Protein AF-A0A2E3WXZ1-F1 (afdb_mon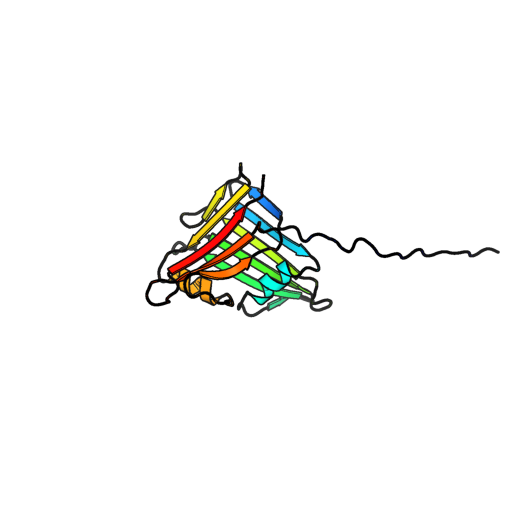omer)

Structure (mmCIF, N/CA/C/O backbone):
data_AF-A0A2E3WXZ1-F1
#
_entry.id   AF-A0A2E3WXZ1-F1
#
loop_
_atom_site.group_PDB
_atom_site.id
_atom_site.type_symbol
_atom_site.label_atom_id
_atom_site.label_alt_id
_atom_site.label_comp_id
_atom_site.label_asym_id
_atom_site.label_entity_id
_atom_site.label_seq_id
_atom_site.pdbx_PDB_ins_code
_atom_site.Cartn_x
_atom_site.Cartn_y
_atom_site.Cartn_z
_atom_site.occupancy
_atom_site.B_iso_or_equiv
_atom_site.auth_seq_id
_atom_site.auth_comp_id
_atom_site.auth_asym_id
_atom_site.auth_atom_id
_atom_site.pdbx_PDB_model_num
ATOM 1 N N . MET A 1 1 ? -37.393 28.281 40.434 1.00 36.66 1 MET A N 1
ATOM 2 C CA . MET A 1 1 ? -38.120 28.310 39.138 1.00 36.66 1 MET A CA 1
ATOM 3 C C . MET A 1 1 ? -37.252 29.084 38.154 1.00 36.66 1 MET A C 1
ATOM 5 O O . MET A 1 1 ? -36.926 30.207 38.482 1.00 36.66 1 MET A O 1
ATOM 9 N N . LYS A 1 2 ? -36.778 28.589 37.010 1.00 35.16 2 LYS A N 1
ATOM 10 C CA . LYS A 1 2 ? -37.122 27.422 36.187 1.00 35.16 2 LYS A CA 1
ATOM 11 C C . LYS A 1 2 ? -35.820 26.742 35.728 1.00 35.16 2 LYS A C 1
ATOM 13 O O . LYS A 1 2 ? -34.953 27.410 35.181 1.00 35.16 2 LYS A O 1
ATOM 18 N N . ILE A 1 3 ? -35.722 25.432 35.941 1.00 45.50 3 ILE A N 1
ATOM 19 C CA . ILE A 1 3 ? -34.879 24.533 35.145 1.00 45.50 3 ILE A CA 1
ATOM 20 C C . ILE A 1 3 ? -3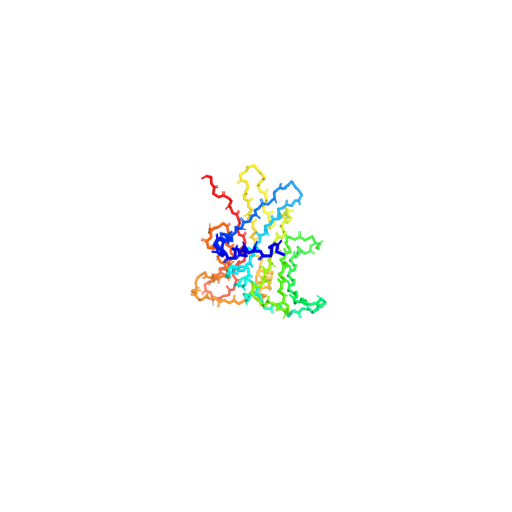5.800 24.034 34.029 1.00 45.50 3 ILE A C 1
ATOM 22 O O . ILE A 1 3 ? -36.861 23.487 34.320 1.00 45.50 3 ILE A O 1
ATOM 26 N N . LEU A 1 4 ? -35.435 24.296 32.778 1.00 41.84 4 LEU A N 1
ATOM 27 C CA . LEU A 1 4 ? -36.032 23.736 31.562 1.00 41.84 4 LEU A CA 1
ATOM 28 C C . LEU A 1 4 ? -34.919 23.877 30.509 1.00 41.84 4 LEU A C 1
ATOM 30 O O . LEU A 1 4 ? -34.498 24.994 30.237 1.00 41.84 4 LEU A O 1
ATOM 34 N N . GLY A 1 5 ? -34.229 22.808 30.106 1.00 33.41 5 GLY A N 1
ATOM 35 C CA . GLY A 1 5 ? -34.756 21.772 29.212 1.00 33.41 5 GLY A CA 1
ATOM 36 C C . GLY A 1 5 ? -34.682 22.336 27.786 1.00 33.41 5 GLY A C 1
ATOM 37 O O . GLY A 1 5 ? -35.341 23.323 27.506 1.00 33.41 5 GLY A O 1
ATOM 38 N N . ILE A 1 6 ? -33.884 21.819 26.855 1.00 40.91 6 ILE A N 1
ATOM 39 C CA . ILE A 1 6 ? -33.856 20.432 26.392 1.00 40.91 6 ILE A CA 1
ATOM 40 C C . ILE A 1 6 ? -32.499 20.157 25.728 1.00 40.91 6 ILE A C 1
ATOM 42 O O . ILE A 1 6 ? -32.010 20.936 24.912 1.00 40.91 6 ILE A O 1
ATOM 46 N N . LEU A 1 7 ? -31.933 19.007 26.085 1.00 41.69 7 LEU A N 1
ATOM 47 C CA . LEU A 1 7 ? -30.887 18.297 25.366 1.00 41.69 7 LEU A CA 1
ATOM 48 C C . LEU A 1 7 ? -31.476 17.849 24.015 1.00 41.69 7 LEU A C 1
ATOM 50 O O . LEU A 1 7 ? -32.346 16.980 23.996 1.00 41.69 7 LEU A O 1
ATOM 54 N N . VAL A 1 8 ? -31.044 18.432 22.896 1.00 41.31 8 VAL A N 1
ATOM 55 C CA . VAL A 1 8 ? -31.301 17.853 21.568 1.00 41.31 8 VAL A CA 1
ATOM 56 C C . VAL A 1 8 ? -30.035 17.126 21.145 1.00 41.31 8 VAL A C 1
ATOM 58 O O . VAL A 1 8 ? -29.146 17.688 20.515 1.00 41.31 8 VAL A O 1
ATOM 61 N N . ALA A 1 9 ? -29.948 15.864 21.553 1.00 46.09 9 ALA A N 1
ATOM 62 C CA . ALA A 1 9 ? -29.132 14.879 20.871 1.00 46.09 9 ALA A CA 1
ATOM 63 C C . ALA A 1 9 ? -29.967 14.316 19.713 1.00 46.09 9 ALA A C 1
ATOM 65 O O . ALA A 1 9 ? -30.905 13.559 19.938 1.00 46.09 9 ALA A O 1
ATOM 66 N N . VAL A 1 10 ? -29.628 14.718 18.490 1.00 38.81 10 VAL A N 1
ATOM 67 C CA . VAL A 1 10 ? -29.953 14.030 17.232 1.00 38.81 10 VAL A CA 1
ATOM 68 C C . VAL A 1 10 ? -28.696 14.234 16.370 1.00 38.81 10 VAL A C 1
ATOM 70 O O . VAL A 1 10 ? -28.478 15.329 15.869 1.00 38.81 10 VAL A O 1
ATOM 73 N N . LEU A 1 11 ? -27.663 13.385 16.484 1.00 42.94 11 LEU A N 1
ATOM 74 C CA . LEU A 1 11 ? -27.482 12.148 15.701 1.00 42.94 11 LEU A CA 1
ATOM 75 C C . LEU A 1 11 ? -27.884 12.371 14.241 1.00 42.94 11 LEU A C 1
ATOM 77 O O . LEU A 1 11 ? -29.072 12.401 13.989 1.00 42.94 11 LEU A O 1
ATOM 81 N N . PHE A 1 12 ? -26.893 12.551 13.358 1.00 35.66 12 PHE A N 1
ATOM 82 C CA . PHE A 1 12 ? -26.879 12.593 11.876 1.00 35.66 12 PHE A CA 1
ATOM 83 C C . PHE A 1 12 ? -25.955 13.756 11.464 1.00 35.66 12 PHE A C 1
ATOM 85 O O . PHE A 1 12 ? -26.385 14.891 11.323 1.00 35.66 12 PHE A O 1
ATOM 92 N N . SER A 1 13 ? -24.640 13.551 11.400 1.00 34.12 13 SER A N 1
ATOM 93 C CA . SER A 1 13 ? -24.021 12.948 10.218 1.00 34.12 13 SER A CA 1
ATOM 94 C C . SER A 1 13 ? -22.876 11.991 10.580 1.00 34.12 13 SER A C 1
ATOM 96 O O . SER A 1 13 ? -21.725 12.400 10.701 1.00 34.12 13 SER A O 1
ATOM 98 N N . LEU A 1 14 ? -23.188 10.699 10.719 1.00 38.19 14 LEU A N 1
ATOM 99 C CA . LEU A 1 14 ? -22.188 9.619 10.755 1.00 38.19 14 LEU A CA 1
ATOM 100 C C . LEU A 1 14 ? -21.708 9.202 9.354 1.00 38.19 14 LEU A C 1
ATOM 102 O O . LEU A 1 14 ? -20.927 8.270 9.236 1.00 38.19 14 LEU A O 1
ATOM 106 N N . ASN A 1 15 ? -22.087 9.927 8.299 1.00 39.75 15 ASN A N 1
ATOM 107 C CA . ASN A 1 15 ? -21.399 9.823 7.014 1.00 39.75 15 ASN A CA 1
ATOM 108 C C . ASN A 1 15 ? -20.150 10.709 7.061 1.00 39.75 15 ASN A C 1
ATOM 110 O O . ASN A 1 15 ? -20.049 11.703 6.345 1.00 39.75 15 ASN A O 1
ATOM 114 N N . SER A 1 16 ? -19.211 10.379 7.948 1.00 43.72 16 SER A N 1
ATOM 115 C CA . SER A 1 16 ? -17.818 10.693 7.655 1.00 43.72 16 SER A CA 1
ATOM 116 C C . SER A 1 16 ? -17.486 9.794 6.477 1.00 43.72 16 SER A C 1
ATOM 118 O O . SER A 1 16 ? -17.195 8.621 6.688 1.00 43.72 16 SER A O 1
ATOM 120 N N . PHE A 1 17 ? -17.651 10.293 5.249 1.00 49.06 17 PHE A N 1
ATOM 121 C CA . PHE A 1 17 ? -17.132 9.597 4.081 1.00 49.06 17 PHE A CA 1
ATOM 122 C C . PHE A 1 17 ? -15.662 9.335 4.384 1.00 49.06 17 PHE A C 1
ATOM 124 O O . PHE A 1 17 ? -14.910 10.276 4.644 1.00 49.06 17 PHE A O 1
ATOM 131 N N . ALA A 1 18 ? -15.302 8.061 4.508 1.00 54.84 18 ALA A N 1
ATOM 132 C CA . ALA A 1 18 ? -13.912 7.684 4.578 1.00 54.84 18 ALA A CA 1
ATOM 133 C C . ALA A 1 18 ? -13.279 8.200 3.303 1.00 54.84 18 ALA A C 1
ATOM 135 O O . ALA A 1 18 ? -13.695 7.844 2.203 1.00 54.84 18 ALA A O 1
ATOM 136 N N . GLU A 1 19 ? -12.364 9.137 3.467 1.00 75.06 19 GLU A N 1
ATOM 137 C CA . GLU A 1 19 ? -11.673 9.717 2.343 1.00 75.06 19 GLU A CA 1
ATOM 138 C C . GLU A 1 19 ? -10.245 9.216 2.408 1.00 75.06 19 GLU A C 1
ATOM 140 O O . GLU A 1 19 ? -9.533 9.426 3.397 1.00 75.06 19 GLU A O 1
ATOM 145 N N . THR A 1 20 ? -9.833 8.524 1.353 1.00 87.94 20 THR A N 1
ATOM 146 C CA . THR A 1 20 ? -8.426 8.265 1.123 1.00 87.94 20 THR A CA 1
ATOM 147 C C . THR A 1 20 ? -7.801 9.597 0.714 1.00 87.94 20 THR A C 1
ATOM 149 O O . THR A 1 20 ? -8.063 10.125 -0.370 1.00 87.94 20 THR A O 1
ATOM 152 N N . ILE A 1 21 ? -6.990 10.179 1.596 1.00 91.12 21 ILE A N 1
ATOM 153 C CA . ILE A 1 21 ? -6.406 11.512 1.404 1.00 91.12 21 ILE A CA 1
ATOM 154 C C . ILE A 1 21 ? -4.923 11.370 1.084 1.00 91.12 21 ILE A C 1
ATOM 156 O O . ILE A 1 21 ? -4.167 10.813 1.879 1.00 91.12 21 ILE A O 1
ATOM 160 N N . GLY A 1 22 ? -4.489 11.921 -0.050 1.00 92.12 22 GLY A N 1
ATOM 161 C CA . GLY A 1 22 ? -3.084 11.959 -0.452 1.00 92.12 22 GLY A CA 1
ATOM 162 C C . GLY A 1 22 ? -2.442 13.330 -0.221 1.00 92.12 22 GLY A C 1
ATOM 163 O O . GLY A 1 22 ? -2.948 14.351 -0.677 1.00 92.12 22 GLY A O 1
ATOM 164 N N . MET A 1 23 ? -1.291 13.366 0.445 1.00 94.69 23 MET A N 1
ATOM 165 C CA . MET A 1 23 ? -0.441 14.547 0.619 1.00 94.69 23 MET A CA 1
ATOM 166 C C . MET A 1 23 ? 0.889 14.321 -0.097 1.00 94.69 23 MET A C 1
ATOM 168 O O . MET A 1 23 ? 1.596 13.358 0.197 1.00 94.69 23 MET A O 1
ATOM 172 N N . PHE A 1 24 ? 1.248 15.215 -1.017 1.00 95.06 24 PHE A N 1
ATOM 173 C CA . PHE A 1 24 ? 2.366 15.013 -1.938 1.00 95.06 24 PHE A CA 1
ATOM 174 C C . PHE A 1 24 ? 3.457 16.062 -1.758 1.00 95.06 24 PHE A C 1
ATOM 176 O O . PHE A 1 24 ? 3.191 17.256 -1.637 1.00 95.06 24 PHE A O 1
ATOM 183 N N . SER A 1 25 ? 4.704 15.606 -1.784 1.00 93.44 25 SER A N 1
ATOM 184 C CA . SER A 1 25 ? 5.900 16.443 -1.810 1.00 93.44 25 SER A CA 1
ATOM 185 C C . SER A 1 25 ? 6.975 15.782 -2.670 1.00 93.44 25 SER A C 1
ATOM 187 O O . SER A 1 25 ? 6.881 14.598 -2.992 1.00 93.44 25 SER A O 1
ATOM 189 N N . SER A 1 26 ? 8.032 16.521 -3.004 1.00 89.06 26 SER A N 1
ATOM 190 C CA . SER A 1 26 ? 9.171 15.969 -3.748 1.00 89.06 26 SER A CA 1
ATOM 191 C C . SER A 1 26 ? 9.964 14.912 -2.971 1.00 89.06 26 SER A C 1
ATOM 193 O O . SER A 1 26 ? 10.738 14.177 -3.573 1.00 89.06 26 SER A O 1
ATOM 195 N N . GLN A 1 27 ? 9.797 14.842 -1.647 1.00 92.62 27 GLN A N 1
ATOM 196 C CA . GLN A 1 27 ? 10.519 13.905 -0.780 1.00 92.62 27 GLN A CA 1
ATOM 197 C C . GLN A 1 27 ? 9.716 12.639 -0.480 1.00 92.62 27 GLN A C 1
ATOM 199 O O . GLN A 1 27 ? 10.301 11.588 -0.246 1.00 92.62 27 GLN A O 1
ATOM 204 N N . GLN A 1 28 ? 8.388 12.742 -0.450 1.00 95.06 28 GLN A N 1
ATOM 205 C CA . GLN A 1 28 ? 7.490 11.631 -0.147 1.00 95.06 28 GLN A CA 1
ATOM 206 C C . GLN A 1 28 ? 6.043 11.956 -0.533 1.00 95.06 28 GLN A C 1
ATOM 208 O O . GLN A 1 28 ? 5.636 13.125 -0.542 1.00 95.06 28 GLN A O 1
ATOM 213 N N . ALA A 1 29 ? 5.252 10.908 -0.736 1.00 96.38 29 ALA A N 1
ATOM 214 C CA . ALA A 1 29 ? 3.798 10.953 -0.663 1.00 96.38 29 ALA A CA 1
ATOM 215 C C . ALA A 1 29 ? 3.311 10.282 0.625 1.00 96.38 29 ALA A C 1
ATOM 217 O O . ALA A 1 29 ? 3.880 9.286 1.073 1.00 96.38 29 ALA A O 1
ATOM 218 N N . VAL A 1 30 ? 2.250 10.821 1.215 1.00 97.19 30 VAL A N 1
ATOM 219 C CA . VAL A 1 30 ? 1.581 10.260 2.390 1.00 97.19 30 VAL A CA 1
ATOM 220 C C . VAL A 1 30 ? 0.110 10.081 2.060 1.00 97.19 30 VAL A C 1
ATOM 222 O O . VAL A 1 30 ? -0.578 11.059 1.793 1.00 97.19 30 VAL A O 1
ATOM 225 N N . VAL A 1 31 ? -0.369 8.845 2.100 1.00 95.94 31 VAL A N 1
ATOM 226 C CA . VAL A 1 31 ? -1.776 8.499 1.920 1.00 95.94 31 VAL A CA 1
ATOM 227 C C . VAL A 1 31 ? -2.352 8.102 3.272 1.00 95.94 31 VAL A C 1
ATOM 229 O O . VAL A 1 31 ? -1.841 7.204 3.942 1.00 95.94 31 VAL A O 1
ATOM 232 N N . ILE A 1 32 ? -3.403 8.795 3.688 1.00 93.56 32 ILE A N 1
ATOM 233 C CA . ILE A 1 32 ? -4.116 8.564 4.938 1.00 93.56 32 ILE A CA 1
ATOM 234 C C . ILE A 1 32 ? -5.456 7.911 4.619 1.00 93.56 32 ILE A C 1
ATOM 236 O O . ILE A 1 32 ? -6.209 8.411 3.791 1.00 93.56 32 ILE A O 1
ATOM 240 N N . ILE A 1 33 ? -5.754 6.823 5.326 1.00 90.75 33 ILE A N 1
ATOM 241 C CA . ILE A 1 33 ? -7.039 6.124 5.298 1.00 90.75 33 ILE A CA 1
ATOM 242 C C . ILE A 1 33 ? -7.549 6.145 6.741 1.00 90.75 33 ILE A C 1
ATOM 244 O O . ILE A 1 33 ? -6.907 5.605 7.651 1.00 90.75 33 ILE A O 1
ATOM 248 N N . GLN A 1 34 ? -8.652 6.844 6.992 1.00 81.06 34 GLN A N 1
ATOM 249 C CA . GLN A 1 34 ? -9.158 7.112 8.341 1.00 81.06 34 GLN A CA 1
ATOM 250 C C . GLN A 1 34 ? -10.666 6.907 8.424 1.00 81.06 34 GLN A C 1
ATOM 252 O O . GLN A 1 34 ? -11.392 7.256 7.499 1.00 81.06 34 GLN A O 1
ATOM 257 N N . GLY A 1 35 ? -11.138 6.439 9.582 1.00 62.94 35 GLY A N 1
ATOM 258 C CA . GLY A 1 35 ? -12.546 6.547 9.954 1.00 62.94 35 GLY A CA 1
ATOM 259 C C . GLY A 1 35 ? -13.034 5.428 10.868 1.00 62.94 35 GLY A C 1
ATOM 260 O O . GLY A 1 35 ? -12.281 4.539 11.253 1.00 62.94 35 GLY A O 1
ATOM 261 N N . GLN A 1 36 ? -14.334 5.469 11.171 1.00 58.16 36 GLN A N 1
ATOM 262 C CA . GLN A 1 36 ? -15.116 4.298 11.601 1.00 58.16 36 GLN A CA 1
ATOM 263 C C . GLN A 1 36 ? -15.471 3.405 10.401 1.00 58.16 36 GLN A C 1
ATOM 265 O O . GLN A 1 36 ? -16.573 2.866 10.320 1.00 58.16 36 GLN A O 1
ATOM 270 N N . ASP A 1 37 ? -14.588 3.345 9.410 1.00 65.88 37 ASP A N 1
ATOM 271 C CA . ASP A 1 37 ? -14.911 2.778 8.114 1.00 65.88 37 ASP A CA 1
ATOM 272 C C . ASP A 1 37 ? -14.249 1.424 7.887 1.00 65.88 37 ASP A C 1
ATOM 274 O O . ASP A 1 37 ? -13.186 1.087 8.417 1.00 65.88 37 ASP A O 1
ATOM 278 N N . THR A 1 38 ? -14.934 0.663 7.046 1.00 81.00 38 THR A N 1
ATOM 279 C CA . THR A 1 38 ? -14.498 -0.584 6.465 1.00 81.00 38 THR A CA 1
ATOM 280 C C . THR A 1 38 ? -13.159 -0.471 5.746 1.00 81.00 38 THR A C 1
ATOM 282 O O . THR A 1 38 ? -12.402 -1.416 5.882 1.00 81.00 38 THR A O 1
ATOM 285 N N . ASP A 1 39 ? -12.767 0.630 5.092 1.00 89.75 39 ASP A N 1
ATOM 286 C CA . ASP A 1 39 ? -11.498 0.666 4.341 1.00 89.75 39 ASP A CA 1
ATOM 287 C C . ASP A 1 39 ? -10.255 0.514 5.221 1.00 89.75 39 ASP A C 1
ATOM 289 O O . ASP A 1 39 ? -9.446 -0.398 5.020 1.00 89.75 39 ASP A O 1
ATOM 293 N N . ALA A 1 40 ? -10.103 1.368 6.237 1.00 91.19 40 ALA A N 1
ATOM 294 C CA . ALA A 1 40 ? -8.956 1.292 7.142 1.00 91.19 40 ALA A CA 1
ATOM 295 C C . ALA A 1 40 ? -8.921 -0.063 7.865 1.00 91.19 40 ALA A C 1
ATOM 297 O O . ALA A 1 40 ? -7.855 -0.664 8.024 1.00 91.19 40 ALA A O 1
ATOM 298 N N . LYS A 1 41 ? -10.095 -0.571 8.258 1.00 91.00 41 LYS A N 1
ATOM 299 C CA . LYS A 1 41 ? -10.234 -1.889 8.875 1.00 91.00 41 LYS A CA 1
ATOM 300 C C . LYS A 1 41 ? -9.881 -3.027 7.912 1.00 91.00 41 LYS A C 1
ATOM 302 O O . LYS A 1 41 ? -9.137 -3.922 8.296 1.00 91.00 41 LYS A O 1
ATOM 307 N N . ASN A 1 42 ? -10.350 -2.976 6.671 1.00 90.69 42 ASN A N 1
ATOM 308 C CA . ASN A 1 42 ? -10.078 -3.965 5.633 1.00 90.69 42 ASN A CA 1
ATOM 309 C C . ASN A 1 42 ? -8.586 -4.010 5.318 1.00 90.69 42 ASN A C 1
ATOM 311 O O . ASN A 1 42 ? -8.025 -5.097 5.223 1.00 90.69 42 ASN A O 1
ATOM 315 N N . LEU A 1 43 ? -7.920 -2.855 5.221 1.00 93.19 43 LEU A N 1
ATOM 316 C CA . LEU A 1 43 ? -6.473 -2.815 5.033 1.00 93.19 43 LEU A CA 1
ATOM 317 C C . LEU A 1 43 ? -5.726 -3.362 6.259 1.00 93.19 43 LEU A C 1
ATOM 319 O O . LEU A 1 43 ? -4.817 -4.178 6.105 1.00 93.19 43 LEU A O 1
ATOM 323 N N . TYR A 1 44 ? -6.135 -2.988 7.476 1.00 93.75 44 TYR A N 1
ATOM 324 C CA . TYR A 1 44 ? -5.562 -3.540 8.709 1.00 93.75 44 TYR A CA 1
ATOM 325 C C . TYR A 1 44 ? -5.713 -5.068 8.783 1.00 93.75 44 TYR A C 1
ATOM 327 O O . TYR A 1 44 ? -4.768 -5.771 9.149 1.00 93.75 44 TYR A O 1
ATOM 335 N N . ASP A 1 45 ? -6.884 -5.598 8.431 1.00 91.62 45 ASP A N 1
ATOM 336 C CA . ASP A 1 45 ? -7.182 -7.032 8.434 1.00 91.62 45 ASP A CA 1
ATOM 337 C C . ASP A 1 45 ? -6.498 -7.759 7.261 1.00 91.62 45 ASP A C 1
ATOM 339 O O . ASP A 1 45 ? -6.119 -8.928 7.384 1.00 91.62 45 ASP A O 1
ATOM 343 N N . ALA A 1 46 ? -6.257 -7.067 6.143 1.00 92.50 46 ALA A N 1
ATOM 344 C CA . ALA A 1 46 ? -5.470 -7.582 5.029 1.00 92.50 46 ALA A CA 1
ATOM 345 C C . ALA A 1 46 ? -3.992 -7.752 5.403 1.00 92.50 46 ALA A C 1
ATOM 347 O O . ALA A 1 46 ? -3.350 -8.663 4.889 1.00 92.50 46 ALA A O 1
ATOM 348 N N . MET A 1 47 ? -3.442 -6.949 6.316 1.00 94.69 47 MET A N 1
ATOM 349 C CA . MET A 1 47 ? -2.059 -7.108 6.780 1.00 94.69 47 MET A CA 1
ATOM 350 C C . MET A 1 47 ? -1.899 -8.349 7.676 1.00 94.69 47 MET A C 1
ATOM 352 O O . MET A 1 47 ? -2.516 -8.461 8.738 1.00 94.69 47 MET A O 1
ATOM 356 N N . LYS A 1 48 ? -0.993 -9.257 7.300 1.00 93.19 48 LYS A N 1
ATOM 357 C CA . LYS A 1 48 ? -0.577 -10.440 8.082 1.00 93.19 48 LYS A CA 1
ATOM 358 C C . LYS A 1 48 ? 0.516 -10.155 9.111 1.00 93.19 48 LYS A C 1
ATOM 360 O O . LYS A 1 48 ? 0.974 -11.072 9.789 1.00 93.19 48 LYS A O 1
ATOM 365 N N . VAL A 1 49 ? 0.929 -8.899 9.235 1.00 93.12 49 VAL A N 1
ATOM 366 C CA . VAL A 1 49 ? 1.895 -8.465 10.242 1.00 93.12 49 VAL A CA 1
ATOM 367 C C . VAL A 1 49 ? 1.319 -8.702 11.641 1.00 93.12 49 VAL A C 1
ATOM 369 O O . VAL A 1 49 ? 0.183 -8.310 11.927 1.00 93.12 49 VAL A O 1
ATOM 372 N N . THR A 1 50 ? 2.100 -9.342 12.515 1.00 94.31 50 THR A N 1
ATOM 37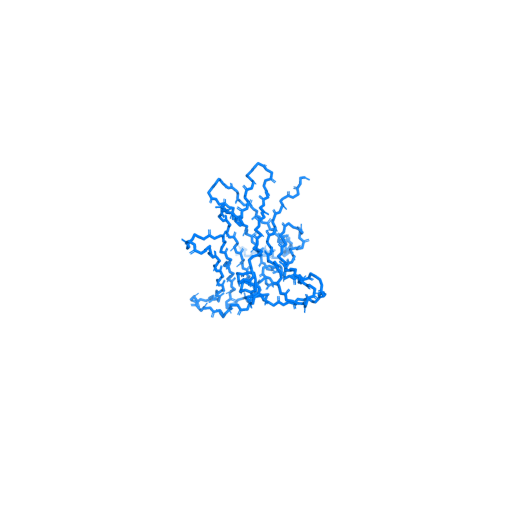3 C CA . THR A 1 50 ? 1.738 -9.522 13.926 1.00 94.31 50 THR A CA 1
ATOM 374 C C . THR A 1 50 ? 1.588 -8.151 14.588 1.00 94.31 50 THR A C 1
ATOM 376 O O . THR A 1 50 ? 2.540 -7.370 14.552 1.00 94.31 50 THR A O 1
ATOM 379 N N . PRO A 1 51 ? 0.428 -7.835 15.187 1.00 96.00 51 PRO A N 1
ATOM 380 C CA . PRO A 1 51 ? 0.235 -6.543 15.819 1.00 96.00 51 PRO A CA 1
ATOM 381 C C . PRO A 1 51 ? 1.073 -6.408 17.095 1.00 96.00 51 PRO A C 1
ATOM 383 O O . PRO A 1 51 ? 1.259 -7.374 17.835 1.00 96.00 51 PRO A O 1
ATOM 386 N N . VAL A 1 52 ? 1.527 -5.188 17.368 1.00 97.06 52 VAL A N 1
ATOM 387 C CA . VAL A 1 52 ? 2.237 -4.792 18.589 1.00 97.06 52 VAL A CA 1
ATOM 388 C C . VAL A 1 52 ? 1.320 -3.898 19.425 1.00 97.06 52 VAL A C 1
ATOM 390 O O . VAL A 1 52 ? 0.624 -3.034 18.886 1.00 97.06 52 VAL A O 1
ATOM 393 N N . GLU A 1 53 ? 1.290 -4.112 20.738 1.00 96.25 53 GLU A N 1
ATOM 394 C CA . GLU A 1 53 ? 0.540 -3.264 21.667 1.00 96.25 53 GLU A CA 1
ATOM 395 C C . GLU A 1 53 ? 1.257 -1.929 21.913 1.00 96.25 53 GLU A C 1
ATOM 397 O O . GLU A 1 53 ? 2.448 -1.897 22.219 1.00 96.25 53 GLU A O 1
ATOM 402 N N . ASP A 1 54 ? 0.506 -0.829 21.829 1.00 91.75 54 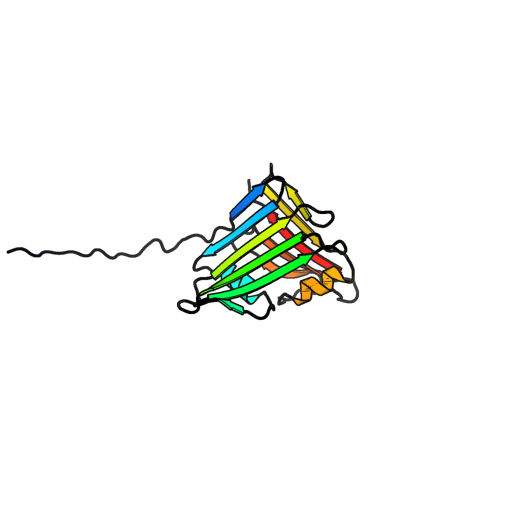ASP A N 1
ATOM 403 C CA . ASP A 1 54 ? 0.956 0.524 22.178 1.00 91.75 54 ASP A CA 1
ATOM 404 C C . ASP A 1 54 ? -0.131 1.224 23.008 1.00 91.75 54 ASP A C 1
ATOM 406 O O . ASP A 1 54 ? -1.082 1.821 22.488 1.00 91.75 54 ASP A O 1
ATOM 410 N N . GLY A 1 55 ? -0.049 1.070 24.332 1.00 92.62 55 GLY A N 1
ATOM 411 C CA . GLY A 1 55 ? -1.089 1.525 25.254 1.00 92.62 55 GLY A CA 1
ATOM 412 C C . GLY A 1 55 ? -2.444 0.878 24.940 1.00 92.62 55 GLY A C 1
ATOM 413 O O . GLY A 1 55 ? -2.568 -0.339 24.934 1.00 92.62 55 GLY A O 1
ATOM 414 N N . ASN A 1 56 ? -3.463 1.692 24.645 1.00 91.88 56 ASN A N 1
ATOM 415 C CA . ASN A 1 56 ? -4.812 1.222 24.287 1.00 91.88 56 ASN A CA 1
ATOM 416 C C . ASN A 1 56 ? -4.982 0.956 22.779 1.00 91.88 56 ASN A C 1
ATOM 418 O O . ASN A 1 56 ? -6.086 1.097 22.244 1.00 91.88 56 ASN A O 1
ATOM 422 N N . ARG A 1 57 ? -3.898 0.652 22.059 1.00 94.31 57 ARG A N 1
ATOM 423 C CA . ARG A 1 57 ? -3.898 0.456 20.603 1.00 94.31 57 ARG A CA 1
ATOM 424 C C . ARG A 1 57 ? -3.160 -0.818 20.212 1.00 94.31 57 ARG A C 1
ATOM 426 O O . ARG A 1 57 ? -2.311 -1.302 20.956 1.00 94.31 57 ARG A O 1
ATOM 433 N N . LEU A 1 58 ? -3.499 -1.339 19.039 1.00 96.31 58 LEU A N 1
ATOM 434 C CA . LEU A 1 58 ? -2.781 -2.402 18.341 1.00 96.31 58 LEU A CA 1
ATOM 435 C C . LEU A 1 58 ? -2.255 -1.847 17.020 1.00 96.31 58 LEU A C 1
ATOM 437 O O . LEU A 1 58 ? -3.037 -1.340 16.213 1.00 96.31 58 LEU A O 1
ATOM 441 N N . GLN A 1 59 ? -0.952 -1.954 16.790 1.00 96.88 59 GLN A N 1
ATOM 442 C CA . GLN A 1 59 ? -0.279 -1.415 15.611 1.00 96.88 59 GLN A CA 1
ATOM 443 C C . GLN A 1 59 ? 0.266 -2.535 14.732 1.00 96.88 59 GLN A C 1
ATOM 445 O O . GLN A 1 59 ? 0.898 -3.462 15.226 1.00 96.88 59 GLN A O 1
ATOM 450 N N . LYS A 1 60 ? 0.041 -2.437 13.423 1.00 97.00 60 LYS A N 1
ATOM 451 C CA . LYS A 1 60 ? 0.712 -3.244 12.403 1.00 97.00 60 LYS A CA 1
ATOM 452 C C . LYS A 1 60 ? 1.548 -2.311 11.546 1.00 97.00 60 LYS A C 1
ATOM 454 O O . LYS A 1 60 ? 1.010 -1.354 10.994 1.00 97.00 60 LYS A O 1
ATOM 459 N N . GLU A 1 61 ? 2.835 -2.600 11.425 1.00 96.88 61 GLU A N 1
ATOM 460 C CA . GLU A 1 61 ? 3.755 -1.824 10.600 1.00 96.88 61 GLU A CA 1
ATOM 461 C C . GLU A 1 61 ? 4.447 -2.733 9.588 1.00 96.88 61 GLU A C 1
ATOM 463 O O . GLU A 1 61 ? 5.033 -3.753 9.944 1.00 96.88 61 GLU A O 1
ATOM 468 N N . LEU A 1 62 ? 4.382 -2.345 8.320 1.00 95.56 62 LEU A N 1
ATOM 469 C CA . LEU A 1 62 ? 5.145 -2.943 7.238 1.00 95.56 62 LEU A CA 1
ATOM 470 C C . LEU A 1 62 ? 6.077 -1.881 6.667 1.00 95.56 62 LEU A C 1
ATOM 472 O O . LEU A 1 62 ? 5.619 -0.801 6.302 1.00 95.56 62 LEU A O 1
ATOM 476 N N . VAL A 1 63 ? 7.363 -2.195 6.544 1.00 95.75 63 VAL A N 1
ATOM 477 C CA . VAL A 1 63 ? 8.339 -1.326 5.881 1.00 95.75 63 VAL A CA 1
ATOM 478 C C . VAL A 1 63 ? 9.051 -2.130 4.811 1.00 95.75 63 VAL A C 1
ATOM 480 O O . VAL A 1 63 ? 9.655 -3.159 5.115 1.00 95.75 63 VAL A O 1
ATOM 483 N N . HIS A 1 64 ? 9.003 -1.646 3.572 1.00 95.62 64 HIS A N 1
ATOM 484 C CA . HIS A 1 64 ? 9.782 -2.205 2.474 1.00 95.62 64 HIS A CA 1
ATOM 485 C C . HIS A 1 64 ? 10.969 -1.304 2.155 1.00 95.62 64 HIS A C 1
ATOM 487 O O . HIS A 1 64 ? 10.831 -0.079 2.082 1.00 95.62 64 HIS A O 1
ATOM 493 N N . ARG A 1 65 ? 12.128 -1.927 1.944 1.00 93.69 65 ARG A N 1
ATOM 494 C CA . ARG A 1 65 ? 13.392 -1.257 1.638 1.00 93.69 65 ARG A CA 1
ATOM 495 C C . ARG A 1 65 ? 14.023 -1.857 0.396 1.00 93.69 65 ARG A C 1
ATOM 497 O O . ARG A 1 65 ? 13.885 -3.051 0.147 1.00 93.69 65 ARG A O 1
ATOM 504 N N . THR A 1 66 ? 14.769 -1.046 -0.339 1.00 85.62 66 THR A N 1
ATOM 505 C CA . THR A 1 66 ? 15.642 -1.534 -1.407 1.00 85.62 66 THR A CA 1
ATOM 506 C C . THR A 1 66 ? 16.789 -2.372 -0.832 1.00 85.62 66 THR A C 1
ATOM 508 O O . THR A 1 66 ? 17.083 -2.339 0.367 1.00 85.62 66 THR A O 1
ATOM 511 N N . MET A 1 67 ? 17.521 -3.071 -1.704 1.00 81.38 67 MET A N 1
ATOM 512 C CA . MET A 1 67 ? 18.757 -3.769 -1.323 1.00 81.38 67 MET A CA 1
ATOM 513 C C . MET A 1 67 ? 19.824 -2.830 -0.733 1.00 81.38 67 MET A C 1
ATOM 515 O O . MET A 1 67 ? 20.694 -3.277 0.011 1.00 81.38 67 MET A O 1
ATOM 519 N N . GLN A 1 68 ? 19.766 -1.534 -1.055 1.00 85.06 68 GLN A N 1
ATOM 520 C CA . GLN A 1 68 ? 20.642 -0.491 -0.519 1.00 85.06 68 GLN A CA 1
ATOM 521 C C . GLN A 1 68 ? 20.145 0.080 0.822 1.00 85.06 68 GLN A C 1
ATOM 523 O O . GLN A 1 68 ? 20.721 1.043 1.320 1.00 85.06 68 GLN A O 1
ATOM 528 N N . ALA A 1 69 ? 19.113 -0.528 1.421 1.00 85.25 69 ALA A N 1
ATOM 529 C CA . ALA A 1 69 ? 18.471 -0.102 2.664 1.00 85.25 69 ALA A CA 1
ATOM 530 C C . ALA A 1 69 ? 17.789 1.278 2.594 1.00 85.25 69 ALA A C 1
ATOM 532 O O . ALA A 1 69 ? 17.593 1.924 3.622 1.00 85.25 69 ALA A O 1
ATOM 533 N N . GLU A 1 70 ? 17.392 1.712 1.398 1.00 88.62 70 GLU A N 1
ATOM 534 C CA . GLU A 1 70 ? 16.563 2.905 1.216 1.00 88.62 70 GLU A CA 1
ATOM 535 C C . GLU A 1 70 ? 15.091 2.518 1.390 1.00 88.62 70 GLU A C 1
ATOM 537 O O . GLU A 1 70 ? 14.631 1.553 0.777 1.00 88.62 70 GLU A O 1
ATOM 542 N N . ASP A 1 71 ? 14.348 3.245 2.224 1.00 93.19 71 ASP A N 1
ATOM 543 C CA . ASP A 1 71 ? 12.911 3.015 2.395 1.00 93.19 71 ASP A CA 1
ATOM 544 C C . ASP A 1 71 ? 12.183 3.288 1.069 1.00 93.19 71 ASP A C 1
ATOM 546 O O . ASP A 1 71 ? 12.356 4.341 0.463 1.00 93.19 71 ASP A O 1
ATOM 550 N N . VAL A 1 72 ? 11.356 2.341 0.620 1.00 96.00 72 VAL A N 1
ATOM 551 C CA . VAL A 1 72 ? 10.492 2.498 -0.564 1.00 96.00 72 VAL A CA 1
ATOM 552 C C . VAL A 1 72 ? 9.102 2.923 -0.116 1.00 96.00 72 VAL A C 1
ATOM 554 O O . VAL A 1 72 ? 8.548 3.907 -0.604 1.00 96.00 72 VAL A O 1
ATOM 557 N N . PHE A 1 73 ? 8.541 2.195 0.849 1.00 97.75 73 PHE A N 1
ATOM 558 C CA . PHE A 1 73 ? 7.303 2.582 1.504 1.00 97.75 73 PHE A CA 1
ATOM 559 C C . PHE A 1 73 ? 7.237 2.057 2.939 1.00 97.75 73 PHE A C 1
ATOM 561 O O . PHE A 1 73 ? 7.863 1.051 3.283 1.00 97.75 73 PHE A O 1
ATOM 568 N N . SER A 1 74 ? 6.417 2.710 3.757 1.00 97.56 74 SER A N 1
ATOM 569 C CA . SER A 1 74 ? 5.944 2.170 5.028 1.00 97.56 74 SER A CA 1
ATOM 570 C C . SER A 1 74 ? 4.428 2.262 5.126 1.00 97.56 74 SER A C 1
ATOM 572 O O . SER A 1 74 ? 3.826 3.255 4.728 1.00 97.56 74 SER A O 1
ATOM 574 N N . LEU A 1 75 ? 3.802 1.211 5.641 1.00 97.81 75 LEU A N 1
ATOM 575 C CA . LEU A 1 75 ? 2.376 1.146 5.919 1.00 97.81 75 LEU A CA 1
ATOM 576 C C . LEU A 1 75 ? 2.189 0.879 7.409 1.00 97.81 75 LEU A C 1
ATOM 578 O O . LEU A 1 75 ? 2.516 -0.202 7.895 1.00 97.81 75 LEU A O 1
ATOM 582 N N . LEU A 1 76 ? 1.649 1.866 8.116 1.00 97.31 76 LEU A N 1
ATOM 583 C CA . LEU A 1 76 ? 1.320 1.775 9.532 1.00 97.31 76 LEU A CA 1
ATOM 584 C C . LEU A 1 76 ? -0.193 1.809 9.695 1.00 97.31 76 LEU A C 1
ATOM 586 O O . LEU A 1 76 ? -0.822 2.810 9.356 1.00 97.31 76 LEU A O 1
ATOM 590 N N . CYS A 1 77 ? -0.765 0.759 10.271 1.00 95.44 77 CYS A N 1
ATOM 591 C CA . CYS A 1 77 ? -2.170 0.722 10.642 1.00 95.44 77 CYS A CA 1
ATOM 592 C C . CYS A 1 77 ? -2.333 0.562 12.155 1.00 95.44 77 CYS A C 1
ATOM 594 O O . CYS A 1 77 ? -1.702 -0.286 12.781 1.00 95.44 77 CYS A O 1
ATOM 596 N N . THR A 1 78 ? -3.209 1.371 12.742 1.00 94.75 78 THR A N 1
ATOM 597 C CA . THR A 1 78 ? -3.486 1.421 14.179 1.00 94.75 78 THR A CA 1
ATOM 598 C C . THR A 1 78 ? -4.964 1.152 14.428 1.00 94.75 78 THR A C 1
ATOM 600 O O . THR A 1 78 ? -5.806 1.855 13.876 1.00 94.75 78 THR A O 1
ATOM 603 N N . SER A 1 79 ? -5.271 0.194 15.302 1.00 93.69 79 SER A N 1
ATOM 604 C CA . SER A 1 79 ? -6.624 -0.095 15.795 1.00 93.69 79 SER A CA 1
ATOM 605 C C . SER A 1 79 ? -6.738 0.256 17.276 1.00 93.69 79 SER A C 1
ATOM 607 O O . SER A 1 79 ? -5.835 -0.045 18.058 1.00 93.69 79 SER A O 1
ATOM 609 N N . SER A 1 80 ? -7.848 0.859 17.696 1.00 91.00 80 SER A N 1
ATOM 610 C CA . SER A 1 80 ? -8.144 1.071 19.120 1.00 91.00 80 SER A CA 1
ATOM 611 C C . SER A 1 80 ? -8.591 -0.231 19.793 1.00 91.00 80 SER A C 1
ATOM 613 O O . SER A 1 80 ? -9.415 -0.964 19.255 1.00 91.00 80 SER A O 1
ATOM 615 N N . GLN A 1 81 ? -8.084 -0.506 20.997 1.00 91.25 81 GLN A N 1
ATOM 616 C CA . GLN A 1 81 ? -8.548 -1.627 21.826 1.00 91.25 81 GLN A CA 1
ATOM 617 C C . GLN A 1 81 ? -9.865 -1.307 22.555 1.00 91.25 81 GLN A C 1
ATOM 619 O O . GLN A 1 81 ? -10.616 -2.210 22.907 1.00 91.25 81 GLN A O 1
ATOM 624 N N . LEU A 1 82 ? -10.163 -0.019 22.771 1.00 89.62 82 LEU A N 1
ATOM 625 C CA . LEU A 1 82 ? -11.404 0.432 23.417 1.00 89.62 82 LEU A CA 1
ATOM 626 C C . LEU A 1 82 ? -12.591 0.466 22.447 1.00 89.62 82 LEU A C 1
ATOM 628 O O . LEU A 1 82 ? -13.738 0.358 22.869 1.00 89.62 82 LEU A O 1
ATOM 632 N N . ASN A 1 83 ? -12.311 0.664 21.159 1.00 87.31 83 ASN A N 1
ATOM 633 C CA . ASN A 1 83 ? -13.302 0.647 20.091 1.00 87.31 83 ASN A CA 1
ATOM 634 C C . ASN A 1 83 ? -12.644 0.100 18.809 1.00 87.31 83 ASN A C 1
ATOM 636 O O . ASN A 1 83 ? -12.016 0.881 18.093 1.00 87.31 83 ASN A O 1
ATOM 640 N N . PRO A 1 84 ? -12.771 -1.209 18.528 1.00 83.44 84 PRO A N 1
ATOM 641 C CA . PRO A 1 84 ? -12.136 -1.863 17.379 1.00 83.44 84 PRO A CA 1
ATOM 642 C C . PRO A 1 84 ? -12.548 -1.324 16.004 1.00 83.44 84 PRO A C 1
ATOM 644 O O . PRO A 1 84 ? -11.858 -1.596 15.025 1.00 83.44 84 PRO A O 1
ATOM 647 N N . ASP A 1 85 ? -13.636 -0.555 15.922 1.00 82.00 85 ASP A N 1
ATOM 648 C CA . ASP A 1 85 ? -14.072 0.078 14.674 1.00 82.00 85 ASP A CA 1
ATOM 649 C C . ASP A 1 85 ? -13.279 1.360 14.371 1.00 82.00 85 ASP A C 1
ATOM 651 O O . ASP A 1 85 ? -13.334 1.883 13.264 1.00 82.00 85 ASP A O 1
ATOM 655 N N . LEU A 1 86 ? -12.516 1.882 15.340 1.00 86.56 86 LEU A N 1
ATOM 656 C CA . LEU A 1 86 ? -11.619 3.017 15.131 1.00 86.56 86 LEU A CA 1
ATOM 657 C C . LEU A 1 86 ? -10.260 2.526 14.639 1.00 86.56 86 LEU A C 1
ATOM 659 O O . LEU A 1 86 ? -9.367 2.217 15.440 1.00 86.56 86 LEU A O 1
ATOM 663 N N . VAL A 1 87 ? -10.112 2.513 13.314 1.00 90.50 87 VAL A N 1
ATOM 664 C CA . VAL A 1 87 ? -8.879 2.139 12.621 1.00 90.50 87 VAL A CA 1
ATOM 665 C C . VAL A 1 87 ? -8.369 3.310 11.780 1.00 90.50 87 VAL A C 1
ATOM 667 O O . VAL A 1 87 ? -9.131 4.060 11.172 1.00 90.50 87 VAL A O 1
ATOM 670 N N . SER A 1 88 ? -7.051 3.482 11.740 1.00 92.38 88 SER A N 1
ATOM 671 C CA . SER A 1 88 ? -6.394 4.396 10.807 1.00 92.38 88 SER A CA 1
ATOM 672 C C . SER A 1 88 ? -5.173 3.729 10.203 1.00 92.38 88 SER A C 1
ATOM 674 O O . SER A 1 88 ? -4.370 3.147 10.929 1.00 92.38 88 SER A O 1
ATOM 676 N N . CYS A 1 89 ? -5.025 3.851 8.890 1.00 94.94 89 CYS A N 1
ATOM 677 C CA . CYS A 1 89 ? -3.851 3.429 8.148 1.00 94.94 89 CYS A CA 1
ATOM 678 C C . CYS A 1 89 ? -3.170 4.643 7.518 1.00 94.94 89 CYS A C 1
ATOM 680 O O . CYS A 1 89 ? -3.818 5.570 7.037 1.00 94.94 89 CYS A O 1
ATOM 682 N N . THR A 1 90 ? -1.844 4.651 7.530 1.00 96.88 90 THR A N 1
ATOM 683 C CA . THR A 1 90 ? -1.017 5.651 6.857 1.00 96.88 90 THR A CA 1
ATOM 684 C C . THR A 1 90 ? 0.020 4.933 6.014 1.00 96.88 90 THR A C 1
ATOM 686 O O . THR A 1 90 ? 0.855 4.203 6.546 1.00 96.88 90 THR A O 1
ATOM 689 N N . LEU A 1 91 ? -0.027 5.169 4.709 1.00 97.94 91 LEU A N 1
ATOM 690 C CA . LEU A 1 91 ? 0.981 4.746 3.751 1.00 97.94 91 LEU A CA 1
ATOM 691 C C . LEU A 1 91 ? 1.909 5.930 3.469 1.00 97.94 91 LEU A C 1
ATOM 693 O O . LEU A 1 91 ? 1.455 6.994 3.059 1.00 97.94 91 LEU A O 1
ATOM 697 N N . LYS A 1 92 ? 3.210 5.749 3.655 1.00 98.25 92 LYS A N 1
ATOM 698 C CA . LYS A 1 92 ? 4.244 6.685 3.210 1.00 98.25 92 LYS A CA 1
ATOM 699 C C . LYS A 1 92 ? 5.010 6.045 2.070 1.00 98.25 92 LYS A C 1
ATOM 701 O O . LYS A 1 92 ? 5.412 4.895 2.195 1.00 98.25 92 LYS A O 1
ATOM 706 N N . VAL A 1 93 ? 5.222 6.780 0.988 1.00 98.06 93 VAL A N 1
ATOM 707 C CA . VAL A 1 93 ? 5.969 6.324 -0.187 1.00 98.06 93 VAL A CA 1
ATOM 708 C C . VAL A 1 93 ? 7.086 7.311 -0.470 1.00 98.06 93 VAL A C 1
ATOM 710 O O . VAL A 1 93 ? 6.842 8.515 -0.570 1.00 98.06 93 VAL A O 1
ATOM 713 N N . PHE A 1 94 ? 8.298 6.792 -0.620 1.00 96.81 94 PHE A N 1
ATOM 714 C CA . PHE A 1 94 ? 9.498 7.568 -0.894 1.00 96.81 94 PHE A CA 1
ATOM 715 C C . PHE A 1 94 ? 9.922 7.346 -2.351 1.00 96.81 94 PHE A C 1
ATOM 717 O O . PHE A 1 94 ? 9.981 6.194 -2.792 1.00 96.81 94 PHE A O 1
ATOM 724 N N . PRO A 1 95 ? 10.207 8.412 -3.121 1.00 95.25 95 PRO A N 1
ATOM 725 C CA . PRO A 1 95 ? 10.675 8.276 -4.494 1.00 95.25 95 PRO A CA 1
ATOM 726 C C . PRO A 1 95 ? 11.932 7.403 -4.579 1.00 95.25 95 PRO A C 1
ATOM 728 O O . PRO A 1 95 ? 12.906 7.633 -3.867 1.00 95.25 95 PRO A O 1
ATOM 731 N N . SER A 1 96 ? 11.917 6.411 -5.466 1.00 94.44 96 SER A N 1
ATOM 732 C CA . SER A 1 96 ? 13.030 5.481 -5.687 1.00 94.44 96 SER A CA 1
ATOM 733 C C . SER A 1 96 ? 12.931 4.838 -7.074 1.00 94.44 96 SER A C 1
ATOM 735 O O . SER A 1 96 ? 12.020 5.127 -7.850 1.00 94.44 96 SER A O 1
ATOM 737 N N . SER A 1 97 ? 13.837 3.914 -7.400 1.00 92.62 97 SER A N 1
ATOM 738 C CA . SER A 1 97 ? 13.725 3.104 -8.624 1.00 92.62 97 SER A CA 1
ATOM 739 C C . SER A 1 97 ? 12.480 2.205 -8.655 1.00 92.62 97 SER A C 1
ATOM 741 O O . SER A 1 97 ? 12.075 1.775 -9.733 1.00 92.62 97 SER A O 1
ATOM 743 N N . GLN A 1 98 ? 11.872 1.933 -7.496 1.00 94.81 98 GLN A N 1
ATOM 744 C CA . GLN A 1 98 ? 10.667 1.111 -7.346 1.00 94.81 98 GLN A CA 1
ATOM 745 C C . GLN A 1 98 ? 9.409 1.944 -7.057 1.00 94.81 98 GLN A C 1
ATOM 747 O O . GLN A 1 98 ? 8.317 1.385 -7.021 1.00 94.81 98 GLN A O 1
ATOM 752 N N . ALA A 1 99 ? 9.530 3.257 -6.836 1.00 96.44 99 ALA A N 1
ATOM 753 C CA . ALA A 1 99 ? 8.411 4.109 -6.450 1.00 96.44 99 ALA A CA 1
ATOM 754 C C . ALA A 1 99 ? 8.467 5.481 -7.125 1.00 96.44 99 ALA A C 1
ATOM 756 O O . ALA A 1 99 ? 9.425 6.237 -6.979 1.00 96.44 99 ALA A O 1
ATOM 757 N N . ILE A 1 100 ? 7.392 5.819 -7.828 1.00 96.44 100 ILE A N 1
ATOM 758 C CA . ILE A 1 100 ? 7.197 7.097 -8.501 1.00 96.44 100 ILE A CA 1
ATOM 759 C C . ILE A 1 100 ? 6.170 7.893 -7.703 1.00 96.44 100 ILE A C 1
ATOM 761 O O . ILE A 1 100 ? 5.085 7.395 -7.406 1.00 96.44 100 ILE A O 1
ATOM 765 N N . VAL A 1 101 ? 6.505 9.142 -7.390 1.00 96.06 101 VAL A N 1
ATOM 766 C CA . VAL A 1 101 ? 5.601 10.110 -6.766 1.00 96.06 101 VAL A CA 1
ATOM 767 C C . VAL A 1 101 ? 5.481 11.308 -7.698 1.00 96.06 101 VAL A C 1
ATOM 769 O O . VAL A 1 101 ? 6.475 11.974 -7.981 1.00 96.06 101 VAL A O 1
ATOM 772 N N . ASN A 1 102 ? 4.271 11.590 -8.173 1.00 94.88 102 ASN A N 1
ATOM 773 C CA . ASN A 1 102 ? 3.977 12.757 -8.990 1.00 94.88 102 ASN A CA 1
ATOM 774 C C . ASN A 1 102 ? 3.198 13.781 -8.160 1.00 94.88 102 ASN A C 1
ATOM 776 O O . ASN A 1 102 ? 2.050 13.560 -7.779 1.00 94.88 102 ASN A O 1
ATOM 780 N N . THR A 1 103 ? 3.841 14.913 -7.883 1.00 92.88 103 THR A N 1
ATOM 781 C CA . THR A 1 103 ? 3.271 15.974 -7.049 1.00 92.88 103 THR A CA 1
ATOM 782 C C . THR A 1 103 ? 2.257 16.847 -7.780 1.00 92.88 103 THR A C 1
ATOM 784 O O . THR A 1 103 ? 1.369 17.388 -7.134 1.00 92.88 103 THR A O 1
ATOM 787 N N . GLU A 1 104 ? 2.389 17.007 -9.098 1.00 91.00 104 GLU A N 1
ATOM 788 C CA . GLU A 1 104 ? 1.529 17.891 -9.897 1.00 91.00 104 GLU A CA 1
ATOM 789 C C . GLU A 1 104 ? 0.156 17.260 -10.119 1.00 91.00 104 GLU A C 1
ATOM 791 O O . GLU A 1 104 ? -0.868 17.873 -9.838 1.00 91.00 104 GLU A O 1
ATOM 796 N N . SER A 1 105 ? 0.148 16.000 -10.553 1.00 91.44 105 SER A N 1
ATOM 797 C CA . SER A 1 105 ? -1.063 15.221 -10.818 1.00 91.44 105 SER A CA 1
ATOM 798 C C . SER A 1 105 ? -1.505 14.367 -9.621 1.00 91.44 105 SER A C 1
ATOM 800 O O . SER A 1 105 ? -2.364 13.508 -9.785 1.00 91.44 105 SER A O 1
ATOM 802 N N . ARG A 1 106 ? -0.884 14.552 -8.444 1.00 93.88 106 ARG A N 1
ATOM 803 C CA . ARG A 1 106 ? -1.223 13.899 -7.159 1.00 93.88 106 ARG A CA 1
ATOM 804 C C . ARG A 1 106 ? -1.495 12.394 -7.278 1.00 93.88 106 ARG A C 1
ATOM 806 O O . ARG A 1 106 ? -2.525 11.877 -6.847 1.00 93.88 106 ARG A O 1
ATOM 813 N N . TRP A 1 107 ? -0.533 11.679 -7.851 1.00 95.88 107 TRP A N 1
ATOM 814 C CA . TRP A 1 107 ? -0.568 10.220 -7.931 1.00 95.88 107 TRP A CA 1
ATOM 815 C C . TRP A 1 107 ? 0.775 9.614 -7.539 1.00 95.88 107 TRP A C 1
ATOM 817 O O . TRP A 1 107 ? 1.824 10.260 -7.602 1.00 95.88 107 TRP A O 1
ATOM 827 N N . LEU A 1 108 ? 0.740 8.355 -7.124 1.00 96.88 108 LEU A N 1
ATOM 828 C CA . LEU A 1 108 ? 1.929 7.552 -6.874 1.00 96.88 108 LEU A CA 1
ATOM 829 C C . LEU A 1 108 ? 1.750 6.143 -7.424 1.00 96.88 108 LEU A C 1
ATOM 831 O O . LEU A 1 108 ? 0.633 5.637 -7.543 1.00 96.88 108 LEU A O 1
ATOM 835 N N . HIS A 1 109 ? 2.875 5.510 -7.717 1.00 97.50 109 HIS A N 1
ATOM 836 C CA . HIS A 1 109 ? 2.948 4.110 -8.100 1.00 97.50 109 HIS A CA 1
ATOM 837 C C . HIS A 1 109 ? 4.181 3.485 -7.457 1.00 97.50 109 HIS A C 1
ATOM 839 O O . HIS A 1 109 ? 5.292 3.977 -7.642 1.00 97.50 109 HIS A O 1
ATOM 845 N N . VAL A 1 110 ? 3.993 2.385 -6.740 1.00 97.75 110 VAL A N 1
ATOM 846 C CA . VAL A 1 110 ? 5.060 1.505 -6.263 1.00 97.75 110 VAL A CA 1
ATOM 847 C C . VAL A 1 110 ? 4.988 0.217 -7.067 1.00 97.75 110 VAL A C 1
ATOM 849 O O . VAL A 1 110 ? 3.955 -0.447 -7.050 1.00 97.75 110 VAL A O 1
ATOM 852 N N . GLY A 1 111 ? 6.074 -0.149 -7.740 1.00 96.69 111 GLY A N 1
ATOM 853 C CA . GLY A 1 111 ? 6.186 -1.361 -8.544 1.00 96.69 111 GLY A CA 1
ATOM 854 C C . GLY A 1 111 ? 7.385 -2.201 -8.116 1.00 96.69 111 GLY A C 1
ATOM 855 O O . GLY A 1 111 ? 8.527 -1.885 -8.450 1.00 96.69 111 GLY A O 1
ATOM 856 N N . ILE A 1 112 ? 7.124 -3.301 -7.410 1.00 94.50 112 ILE A N 1
ATOM 857 C CA . ILE A 1 112 ? 8.143 -4.264 -6.981 1.00 94.50 112 ILE A CA 1
ATOM 858 C C . ILE A 1 112 ? 8.029 -5.487 -7.884 1.00 94.50 112 ILE A C 1
ATOM 860 O O . ILE A 1 112 ? 7.045 -6.219 -7.812 1.00 94.50 112 ILE A O 1
ATOM 864 N N . ASN A 1 113 ? 9.029 -5.694 -8.741 1.00 91.94 113 ASN A N 1
ATOM 865 C CA . ASN A 1 113 ? 9.041 -6.751 -9.765 1.00 91.94 113 ASN A CA 1
ATOM 866 C C . ASN A 1 113 ? 10.213 -7.735 -9.599 1.00 91.94 113 ASN A C 1
ATOM 868 O O . ASN A 1 113 ? 10.465 -8.556 -10.478 1.00 91.94 113 ASN A O 1
ATOM 872 N N . ASP A 1 114 ? 10.976 -7.617 -8.511 1.00 87.50 114 ASP A N 1
ATOM 873 C CA . ASP A 1 114 ? 12.076 -8.532 -8.220 1.00 87.50 114 ASP A CA 1
ATOM 874 C C . ASP A 1 114 ? 11.546 -9.874 -7.683 1.00 87.50 114 ASP A C 1
ATOM 876 O O . ASP A 1 114 ? 10.621 -9.916 -6.868 1.00 87.50 114 ASP A O 1
ATOM 880 N N . GLN A 1 115 ? 12.151 -10.975 -8.139 1.00 83.50 115 GLN A N 1
ATOM 881 C CA . GLN A 1 115 ? 11.727 -12.346 -7.827 1.00 83.50 115 GLN A CA 1
ATOM 882 C C . GLN A 1 115 ? 11.892 -12.731 -6.345 1.00 83.50 115 GLN A C 1
ATOM 884 O O . GLN A 1 115 ? 11.369 -13.762 -5.923 1.00 83.50 115 GLN A O 1
ATOM 889 N N . PHE A 1 116 ? 12.624 -11.942 -5.556 1.00 85.56 116 PHE A N 1
ATOM 890 C CA . PHE A 1 116 ? 12.777 -12.122 -4.115 1.00 85.56 116 PHE A CA 1
ATOM 891 C C . PHE A 1 116 ? 11.922 -11.119 -3.337 1.00 85.56 116 PHE A C 1
ATOM 893 O O . PHE A 1 116 ? 11.182 -11.528 -2.435 1.00 85.56 116 PHE A O 1
ATOM 900 N N . ASP A 1 117 ? 11.966 -9.836 -3.708 1.00 89.69 117 ASP A N 1
ATOM 901 C CA . ASP A 1 117 ? 11.258 -8.777 -2.979 1.00 89.69 117 ASP A CA 1
ATOM 902 C C . ASP A 1 117 ? 9.737 -8.880 -3.141 1.00 89.69 117 ASP A C 1
ATOM 904 O O . ASP A 1 117 ? 9.007 -8.803 -2.149 1.00 89.69 117 ASP A O 1
ATOM 908 N N . ALA A 1 118 ? 9.236 -9.101 -4.364 1.00 91.44 118 ALA A N 1
ATOM 909 C CA . ALA A 1 118 ? 7.795 -9.104 -4.619 1.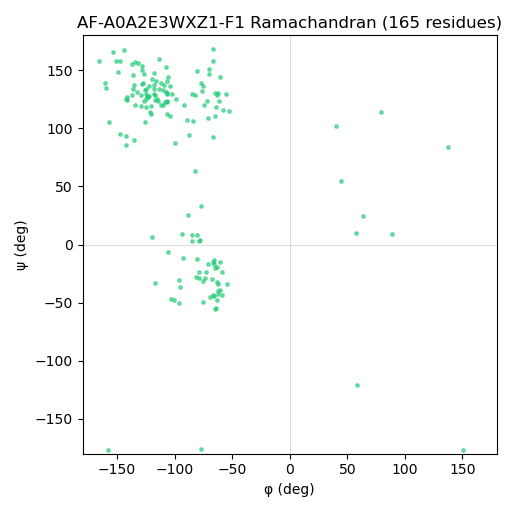00 91.44 118 ALA A CA 1
ATOM 910 C C . ALA A 1 118 ? 7.070 -10.226 -3.852 1.00 91.44 118 ALA A C 1
ATOM 912 O O . ALA A 1 118 ? 6.092 -9.926 -3.156 1.00 91.44 118 ALA A O 1
ATOM 913 N N . PRO A 1 119 ? 7.545 -11.492 -3.864 1.00 90.50 119 PRO A N 1
ATOM 914 C CA . PRO A 1 119 ? 6.981 -12.521 -3.000 1.00 90.50 119 PRO A CA 1
ATOM 915 C C . PRO A 1 119 ? 7.140 -12.204 -1.515 1.00 90.50 119 PRO A C 1
ATOM 917 O O . PRO A 1 119 ? 6.265 -12.575 -0.736 1.00 90.50 119 PRO A O 1
ATOM 920 N N . SER A 1 120 ? 8.233 -11.548 -1.104 1.00 90.62 120 SER A N 1
ATOM 921 C CA . SER A 1 120 ? 8.452 -11.214 0.303 1.00 90.62 120 SER A CA 1
ATOM 922 C C . SER A 1 120 ? 7.394 -10.254 0.825 1.00 90.62 120 SER A C 1
ATOM 924 O O . SER A 1 120 ? 6.687 -10.608 1.764 1.00 90.62 120 SER A O 1
ATOM 926 N N . VAL A 1 121 ? 7.211 -9.114 0.160 1.00 91.44 121 VAL A N 1
ATOM 927 C CA . VAL A 1 121 ? 6.194 -8.119 0.531 1.00 91.44 121 VAL A CA 1
ATOM 928 C C . VAL A 1 121 ? 4.786 -8.707 0.416 1.00 91.44 121 VAL A C 1
ATOM 930 O O . VAL A 1 121 ? 3.940 -8.511 1.284 1.00 91.44 121 VAL A O 1
ATOM 933 N N . ALA A 1 122 ? 4.522 -9.511 -0.617 1.00 91.31 122 ALA A N 1
ATOM 934 C CA . ALA A 1 122 ? 3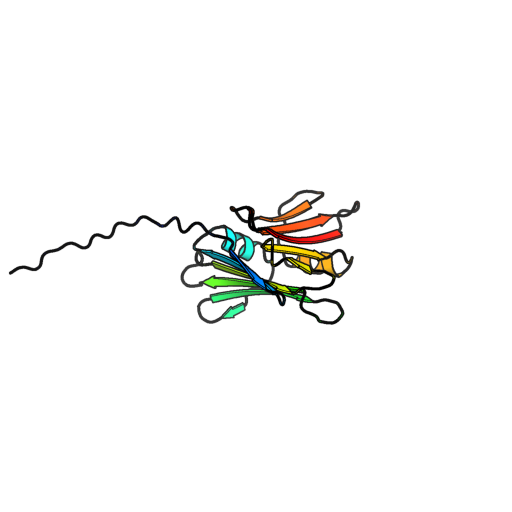.215 -10.134 -0.810 1.00 91.31 122 ALA A CA 1
ATOM 935 C C . ALA A 1 122 ? 2.828 -11.152 0.281 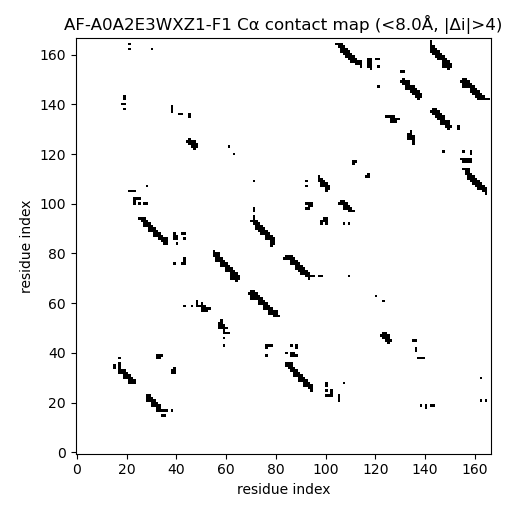1.00 91.31 122 ALA A C 1
ATOM 937 O O . ALA A 1 122 ? 1.636 -11.462 0.408 1.00 91.31 122 ALA A O 1
ATOM 938 N N . ARG A 1 123 ? 3.790 -11.704 1.040 1.00 90.00 123 ARG A N 1
ATOM 939 C CA . ARG A 1 123 ? 3.512 -12.594 2.185 1.00 90.00 123 ARG A CA 1
ATOM 940 C C . ARG A 1 123 ? 2.967 -11.843 3.393 1.00 90.00 123 ARG A C 1
ATOM 942 O O . ARG A 1 123 ? 2.243 -12.459 4.174 1.00 90.00 123 ARG A O 1
ATOM 949 N N . ASP A 1 124 ? 3.240 -10.546 3.499 1.00 92.06 124 ASP A N 1
ATOM 950 C CA . ASP A 1 124 ? 2.753 -9.692 4.586 1.00 92.06 124 ASP A CA 1
ATOM 951 C C . ASP A 1 124 ? 1.284 -9.284 4.407 1.00 92.06 124 ASP A C 1
ATOM 953 O O . ASP A 1 124 ? 0.727 -8.573 5.243 1.00 92.06 124 ASP A O 1
ATOM 957 N N . PHE A 1 125 ? 0.621 -9.801 3.365 1.00 91.19 125 PHE A N 1
ATOM 958 C CA . PHE A 1 125 ? -0.793 -9.584 3.089 1.00 91.19 125 PHE A CA 1
ATOM 959 C C . PHE A 1 125 ? -1.592 -10.891 2.908 1.00 91.19 125 PHE A C 1
ATOM 961 O O . PHE A 1 125 ? -1.121 -11.915 2.390 1.00 91.19 125 PHE A O 1
ATOM 968 N N . ASN A 1 126 ? -2.852 -10.856 3.337 1.00 79.94 126 ASN A N 1
ATOM 969 C CA . ASN A 1 126 ? -3.905 -11.798 2.976 1.00 79.94 126 ASN A CA 1
ATOM 970 C C . ASN A 1 126 ? -4.242 -11.659 1.482 1.00 79.94 126 ASN A C 1
ATOM 972 O O . ASN A 1 126 ? -3.915 -10.661 0.847 1.00 79.94 126 ASN A O 1
ATOM 976 N N . HIS A 1 127 ? -4.824 -12.704 0.889 1.00 68.12 127 HIS A N 1
ATOM 977 C CA . HIS A 1 127 ? -5.216 -12.693 -0.520 1.00 68.12 127 HIS A CA 1
ATOM 978 C C . HIS A 1 127 ? -6.707 -12.976 -0.652 1.00 68.12 127 HIS A C 1
ATOM 980 O O . HIS A 1 127 ? -7.216 -13.902 -0.019 1.00 68.12 127 HIS A O 1
ATOM 986 N N . THR A 1 128 ? -7.375 -12.222 -1.516 1.00 55.81 128 THR A N 1
ATOM 987 C CA . THR A 1 128 ? -8.669 -12.586 -2.093 1.00 55.81 128 THR A CA 1
ATOM 988 C C . THR A 1 128 ? -8.432 -12.984 -3.557 1.00 55.81 128 THR A C 1
ATOM 990 O O . THR A 1 128 ? -7.506 -12.509 -4.217 1.00 55.81 128 THR A O 1
ATOM 993 N N . GLY A 1 129 ? -9.129 -14.026 -4.013 1.00 53.53 129 GLY A N 1
ATOM 994 C CA . GLY A 1 129 ? -8.688 -14.845 -5.145 1.00 53.53 129 GLY A CA 1
ATOM 995 C C . GLY A 1 129 ? -9.010 -14.299 -6.539 1.00 53.53 129 GLY A C 1
ATOM 996 O O . GLY A 1 129 ? -10.174 -14.102 -6.868 1.00 53.53 129 GLY A O 1
ATOM 997 N N . ASP A 1 130 ? -7.980 -14.235 -7.385 1.00 55.53 130 ASP A N 1
ATOM 998 C CA . ASP A 1 130 ? -7.998 -14.466 -8.837 1.00 55.53 130 ASP A CA 1
ATOM 999 C C . ASP A 1 130 ? -6.618 -15.051 -9.235 1.00 55.53 130 ASP A C 1
ATOM 1001 O O . ASP A 1 130 ? -5.605 -14.820 -8.573 1.00 55.53 130 ASP A O 1
ATOM 1005 N N . ARG A 1 131 ? -6.591 -15.910 -10.261 1.00 58.62 131 ARG A N 1
ATOM 1006 C CA . ARG A 1 131 ? -5.430 -16.708 -10.698 1.00 58.62 131 ARG A CA 1
ATOM 1007 C C . ARG A 1 131 ? -4.337 -15.864 -11.361 1.00 58.62 131 ARG A C 1
ATOM 1009 O O . ARG A 1 131 ? -3.222 -16.353 -11.506 1.00 58.62 131 ARG A O 1
ATOM 1016 N N . TYR A 1 132 ? -4.656 -14.639 -11.782 1.00 63.66 132 TYR A N 1
ATOM 1017 C CA . TYR A 1 132 ? -3.734 -13.753 -12.505 1.00 63.66 132 TYR A CA 1
ATOM 1018 C C . TYR A 1 132 ? -3.408 -12.465 -11.745 1.00 63.66 132 TYR A C 1
ATOM 1020 O O . TYR A 1 132 ? -2.277 -11.980 -11.819 1.00 63.66 132 TYR A O 1
ATOM 1028 N N . ARG A 1 133 ? -4.363 -11.943 -10.967 1.00 74.69 133 ARG A N 1
ATOM 1029 C CA . ARG A 1 133 ? -4.178 -10.783 -10.094 1.00 74.69 133 ARG A CA 1
ATOM 1030 C C . ARG A 1 133 ? -4.788 -11.068 -8.729 1.00 74.69 133 ARG A C 1
ATOM 1032 O O . ARG A 1 133 ? -5.978 -11.304 -8.621 1.00 74.69 133 ARG A O 1
ATOM 1039 N N . GLY A 1 134 ? -3.979 -11.029 -7.680 1.00 84.81 134 GLY A N 1
ATOM 1040 C CA . GLY A 1 134 ? -4.482 -11.084 -6.313 1.00 84.81 134 GLY A CA 1
ATOM 1041 C C . GLY A 1 134 ? -4.756 -9.670 -5.834 1.00 84.81 134 GLY A C 1
ATOM 1042 O O . GLY A 1 134 ? -3.804 -8.931 -5.576 1.00 84.81 134 GLY A O 1
ATOM 1043 N N . GLU A 1 135 ? -6.025 -9.289 -5.722 1.00 90.12 135 GLU A N 1
ATOM 1044 C CA . GLU A 1 135 ? -6.387 -8.066 -5.011 1.00 90.12 135 GLU A CA 1
ATOM 1045 C C . GLU A 1 135 ? -6.024 -8.227 -3.529 1.00 90.12 135 GLU A C 1
ATOM 1047 O O . GLU A 1 135 ? -6.304 -9.253 -2.904 1.00 90.12 135 GLU A O 1
ATOM 1052 N N . VAL A 1 136 ? -5.322 -7.232 -2.988 1.00 91.25 136 VAL A N 1
ATOM 1053 C CA . VAL A 1 136 ? -4.994 -7.162 -1.560 1.00 91.25 136 VAL A CA 1
ATOM 1054 C C . VAL A 1 136 ? -5.948 -6.197 -0.873 1.00 91.25 136 VAL A C 1
ATOM 1056 O O . VAL A 1 136 ? -6.498 -6.522 0.176 1.00 91.25 136 VAL A O 1
ATOM 1059 N N . PHE A 1 137 ? -6.137 -5.020 -1.466 1.00 92.25 137 PHE A N 1
ATOM 1060 C CA . PHE A 1 137 ? -7.002 -3.974 -0.942 1.00 92.25 137 PHE A CA 1
ATOM 1061 C C . PHE A 1 137 ? -7.378 -2.997 -2.058 1.00 92.25 137 PHE A C 1
ATOM 1063 O O . PHE A 1 137 ? -6.504 -2.599 -2.828 1.00 92.25 137 PHE A O 1
ATOM 1070 N N . LYS A 1 138 ? -8.641 -2.570 -2.094 1.00 91.94 138 LYS A N 1
ATOM 1071 C CA . LYS A 1 138 ? -9.144 -1.436 -2.876 1.00 91.94 138 LYS A CA 1
ATOM 1072 C C . LYS A 1 138 ? -9.937 -0.540 -1.935 1.00 91.94 138 LYS A C 1
ATOM 1074 O O . LYS A 1 138 ? -10.808 -1.060 -1.241 1.00 91.94 138 LYS A O 1
ATOM 1079 N N . SER A 1 139 ? -9.649 0.758 -1.912 1.00 91.69 139 SER A N 1
ATOM 1080 C CA . SER A 1 139 ? -10.505 1.704 -1.193 1.00 91.69 139 SER A CA 1
ATOM 1081 C C . SER A 1 139 ? -11.853 1.865 -1.904 1.00 91.69 139 SER A C 1
ATOM 1083 O O . SER A 1 139 ? -11.941 1.722 -3.128 1.00 91.69 139 SER A O 1
ATOM 1085 N N . LEU A 1 140 ? -12.911 2.167 -1.151 1.00 89.50 140 LEU A N 1
ATOM 1086 C CA . LEU A 1 140 ? -14.264 2.378 -1.681 1.00 89.50 140 LEU A CA 1
ATOM 1087 C C . LEU A 1 140 ? -14.347 3.577 -2.630 1.00 89.50 140 LEU A C 1
ATOM 1089 O O . LEU A 1 140 ? -15.136 3.558 -3.572 1.00 89.50 140 LEU A O 1
ATOM 1093 N N . ASP A 1 141 ? -13.529 4.602 -2.391 1.00 88.75 141 ASP A N 1
ATOM 1094 C CA . ASP A 1 141 ? -13.378 5.763 -3.275 1.00 88.75 141 ASP A CA 1
ATOM 1095 C C . ASP A 1 141 ? -12.486 5.486 -4.496 1.00 88.75 141 ASP A C 1
ATOM 1097 O O . ASP A 1 141 ? -12.217 6.390 -5.280 1.00 88.75 141 ASP A O 1
ATOM 1101 N N . GLU A 1 142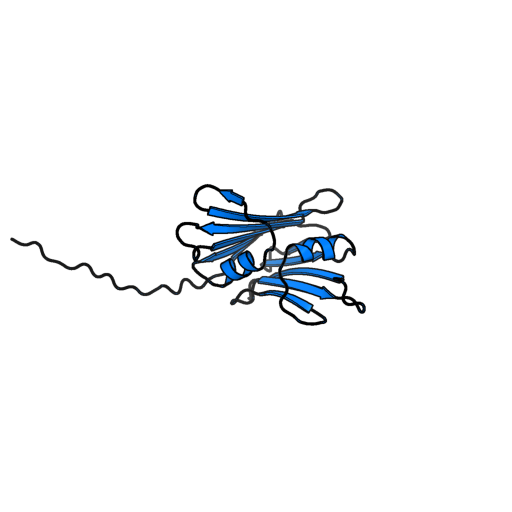 ? -12.010 4.247 -4.643 1.00 91.06 142 GLU A N 1
ATOM 1102 C CA . GLU A 1 142 ? -11.146 3.753 -5.717 1.00 91.06 142 GLU A CA 1
ATOM 1103 C C . GLU A 1 142 ? -9.812 4.500 -5.887 1.00 91.06 142 GLU A C 1
ATOM 1105 O O . GLU A 1 142 ? -9.073 4.237 -6.838 1.00 91.06 142 GLU A O 1
ATOM 1110 N N . LYS A 1 143 ? -9.457 5.382 -4.944 1.00 93.19 143 LYS A N 1
ATOM 1111 C CA . LYS A 1 143 ? -8.226 6.173 -5.006 1.00 93.19 143 LYS A CA 1
ATOM 1112 C C . LYS A 1 143 ? -6.985 5.365 -4.675 1.00 93.19 143 LYS A C 1
ATOM 1114 O O . LYS A 1 143 ? -5.930 5.706 -5.191 1.00 93.19 143 LYS A O 1
ATOM 1119 N N . LEU A 1 144 ? -7.068 4.346 -3.813 1.00 95.19 144 LEU A N 1
ATOM 1120 C CA . LEU A 1 144 ? -5.940 3.495 -3.420 1.00 95.19 144 LEU A CA 1
ATOM 1121 C C . LEU A 1 144 ? -6.190 2.046 -3.820 1.00 95.19 144 LEU A C 1
ATOM 1123 O O . LEU A 1 144 ? -7.198 1.440 -3.450 1.00 95.19 144 LEU A O 1
ATOM 1127 N N . TYR A 1 145 ? -5.205 1.464 -4.498 1.00 94.75 145 TYR A N 1
ATOM 1128 C CA . TYR A 1 145 ? -5.235 0.072 -4.898 1.00 94.75 145 TYR A CA 1
ATOM 1129 C C . TYR A 1 145 ? -3.929 -0.644 -4.565 1.00 94.75 145 TYR A C 1
ATOM 1131 O O . TYR A 1 145 ? -2.840 -0.167 -4.878 1.00 94.75 145 TYR A O 1
ATOM 1139 N N . ILE A 1 146 ? -4.038 -1.808 -3.928 1.00 95.25 146 ILE A N 1
ATOM 1140 C CA . ILE A 1 146 ? -2.919 -2.687 -3.586 1.00 95.25 146 ILE A CA 1
ATOM 1141 C C . ILE A 1 146 ? -3.214 -4.057 -4.173 1.00 95.25 146 ILE A C 1
ATOM 1143 O O . ILE A 1 146 ? -4.259 -4.661 -3.911 1.00 95.25 146 ILE A O 1
ATOM 1147 N N . TYR A 1 147 ? -2.287 -4.569 -4.970 1.00 94.19 147 TYR A N 1
ATOM 1148 C CA . TYR A 1 147 ? -2.465 -5.850 -5.634 1.00 94.19 147 TYR A CA 1
ATOM 1149 C C . TYR A 1 147 ? -1.130 -6.515 -5.943 1.00 94.19 147 TYR A C 1
ATOM 1151 O O . TYR A 1 147 ? -0.065 -5.905 -5.916 1.00 94.19 147 TYR A O 1
ATOM 1159 N N . LYS A 1 148 ? -1.205 -7.797 -6.275 1.00 91.94 148 LYS A N 1
ATOM 1160 C CA . LYS A 1 148 ? -0.082 -8.585 -6.777 1.00 91.94 148 LYS A CA 1
ATOM 1161 C C . LYS A 1 148 ? -0.456 -9.286 -8.067 1.00 91.94 148 LYS A C 1
ATOM 1163 O O . LYS A 1 148 ? -1.631 -9.570 -8.300 1.00 91.94 148 LYS A O 1
ATOM 1168 N N . THR A 1 149 ? 0.532 -9.579 -8.895 1.00 92.12 149 THR A N 1
ATOM 1169 C CA . THR A 1 149 ? 0.345 -10.388 -10.104 1.00 92.12 149 THR A CA 1
ATOM 1170 C C . THR A 1 149 ? 1.078 -11.711 -9.972 1.00 92.12 149 THR A C 1
ATOM 1172 O O . THR A 1 149 ? 1.987 -11.844 -9.149 1.00 92.12 149 THR A O 1
ATOM 1175 N N . PHE A 1 150 ? 0.666 -12.695 -10.766 1.00 90.38 150 PHE A N 1
ATOM 1176 C CA . PHE A 1 150 ? 1.274 -14.020 -10.774 1.00 90.38 150 PHE A CA 1
ATOM 1177 C C . PHE A 1 150 ? 1.890 -14.339 -12.135 1.00 90.38 150 PHE A C 1
ATOM 1179 O O . PHE A 1 150 ? 1.395 -13.905 -13.178 1.00 90.38 150 PHE A O 1
ATOM 1186 N N . ASP A 1 151 ? 2.973 -15.110 -12.131 1.00 89.25 151 ASP A N 1
ATOM 1187 C CA . ASP A 1 151 ? 3.570 -15.643 -13.347 1.00 89.25 151 ASP A CA 1
ATOM 1188 C C . ASP A 1 151 ? 2.766 -16.847 -13.887 1.00 89.25 151 ASP A C 1
ATOM 1190 O O . ASP A 1 151 ? 1.722 -17.242 -13.364 1.00 89.25 151 ASP A O 1
ATOM 1194 N N . ARG A 1 152 ? 3.259 -17.481 -14.958 1.00 86.94 152 ARG A N 1
ATOM 1195 C CA . ARG A 1 152 ? 2.593 -18.656 -15.553 1.00 86.94 152 ARG A CA 1
ATOM 1196 C C . ARG A 1 152 ? 2.599 -19.899 -14.654 1.00 86.94 152 ARG A C 1
ATOM 1198 O O . ARG A 1 152 ? 1.889 -20.853 -14.965 1.00 86.94 152 ARG A O 1
ATOM 1205 N N . ARG A 1 153 ? 3.427 -19.925 -13.608 1.00 87.75 153 ARG A N 1
ATOM 1206 C CA . ARG A 1 153 ? 3.541 -21.013 -12.627 1.00 87.75 153 ARG A CA 1
ATOM 1207 C C . ARG A 1 153 ? 2.637 -20.775 -11.414 1.00 87.75 153 ARG A C 1
ATOM 1209 O O . ARG A 1 153 ? 2.408 -21.714 -10.658 1.00 87.75 153 ARG A O 1
ATOM 1216 N N . GLY A 1 154 ? 2.077 -19.571 -11.280 1.00 85.88 154 GLY A N 1
ATOM 1217 C CA . GLY A 1 154 ? 1.277 -19.153 -10.132 1.00 85.88 154 GLY A CA 1
ATOM 1218 C C . GLY A 1 154 ? 2.112 -18.539 -9.006 1.00 85.88 154 GLY A C 1
ATOM 1219 O O . GLY A 1 154 ? 1.572 -18.287 -7.930 1.00 85.88 154 GLY A O 1
ATOM 1220 N N . ASP A 1 155 ? 3.402 -18.287 -9.242 1.00 88.19 155 ASP A N 1
ATOM 1221 C CA . ASP A 1 155 ? 4.278 -17.606 -8.292 1.00 88.19 155 ASP A CA 1
ATOM 1222 C C . ASP A 1 155 ? 4.054 -16.091 -8.374 1.00 88.19 155 ASP A C 1
ATOM 1224 O O . ASP A 1 155 ? 3.711 -15.561 -9.431 1.00 88.19 155 ASP A O 1
ATOM 1228 N N . VAL A 1 156 ? 4.231 -15.369 -7.262 1.00 91.06 156 VAL A N 1
ATOM 1229 C CA . VAL A 1 156 ? 4.082 -13.902 -7.247 1.00 91.06 156 VAL A CA 1
ATOM 1230 C C . VAL A 1 156 ? 5.154 -13.269 -8.138 1.00 91.06 156 VAL A C 1
ATOM 1232 O O . VAL A 1 156 ? 6.342 -13.394 -7.856 1.00 91.06 156 VAL A O 1
ATOM 1235 N N . ALA A 1 157 ? 4.722 -12.572 -9.189 1.00 92.38 157 ALA A N 1
ATOM 1236 C CA . ALA A 1 157 ? 5.590 -11.906 -10.157 1.00 92.38 157 ALA A CA 1
ATOM 1237 C C . ALA A 1 157 ? 5.819 -10.428 -9.823 1.00 92.38 157 ALA A C 1
ATOM 1239 O O . ALA A 1 157 ? 6.911 -9.906 -10.036 1.00 92.38 157 ALA A O 1
ATOM 1240 N N . SER A 1 158 ? 4.796 -9.750 -9.300 1.00 94.25 158 SER A N 1
ATOM 1241 C CA . SER A 1 158 ? 4.911 -8.360 -8.871 1.00 94.25 158 SER A CA 1
ATOM 1242 C C . SER A 1 158 ? 4.019 -8.041 -7.683 1.00 94.25 158 SER A C 1
ATOM 1244 O O . SER A 1 158 ? 3.001 -8.702 -7.456 1.00 94.25 158 SER A O 1
ATOM 1246 N N . PHE A 1 159 ? 4.389 -6.990 -6.958 1.00 95.56 159 PHE A N 1
ATOM 1247 C CA . PHE A 1 159 ? 3.568 -6.331 -5.953 1.00 95.56 159 PHE A CA 1
ATOM 1248 C C . PHE A 1 159 ? 3.461 -4.845 -6.292 1.00 95.56 159 PHE A C 1
ATOM 1250 O O . PHE A 1 159 ? 4.465 -4.200 -6.611 1.00 95.56 159 PHE A O 1
ATOM 1257 N N . THR A 1 160 ? 2.246 -4.310 -6.229 1.00 97.06 160 THR A N 1
ATOM 1258 C CA . THR A 1 160 ? 1.950 -2.955 -6.675 1.00 97.06 160 THR A CA 1
ATOM 1259 C C . THR A 1 160 ? 1.069 -2.214 -5.679 1.00 97.06 160 THR A C 1
ATOM 1261 O O . THR A 1 160 ? 0.096 -2.770 -5.165 1.00 97.06 160 THR A O 1
ATOM 1264 N N . ILE A 1 161 ? 1.410 -0.945 -5.445 1.00 97.94 161 ILE A N 1
ATOM 1265 C CA . ILE A 1 161 ? 0.576 0.032 -4.742 1.00 97.94 161 ILE A CA 1
ATOM 1266 C C . ILE A 1 161 ? 0.365 1.222 -5.672 1.00 97.94 161 ILE A C 1
ATOM 1268 O O . ILE A 1 161 ? 1.332 1.809 -6.151 1.00 97.94 161 ILE A O 1
ATOM 1272 N N . GLU A 1 162 ? -0.880 1.604 -5.899 1.00 97.50 162 GLU A N 1
ATOM 1273 C CA . GLU A 1 162 ? -1.249 2.759 -6.710 1.00 97.50 162 GLU A CA 1
ATOM 1274 C C . GLU A 1 162 ? -2.153 3.666 -5.903 1.00 97.50 162 GLU A C 1
ATOM 1276 O O . GLU A 1 162 ? -3.118 3.196 -5.305 1.00 97.50 162 GLU A O 1
ATOM 1281 N N . PHE A 1 163 ? -1.859 4.963 -5.909 1.00 97.00 163 PHE A N 1
ATOM 1282 C CA . PHE A 1 163 ? -2.834 5.954 -5.485 1.00 97.00 163 PHE A CA 1
ATOM 1283 C C . PHE A 1 163 ? -2.998 7.025 -6.552 1.00 97.00 163 PHE A C 1
ATOM 1285 O O . PHE A 1 163 ? -2.005 7.496 -7.112 1.00 97.00 163 PHE A O 1
ATOM 1292 N N . LYS A 1 164 ? -4.240 7.440 -6.791 1.00 94.75 164 LYS A N 1
ATOM 1293 C CA . LYS A 1 164 ? -4.580 8.537 -7.690 1.00 94.75 164 LYS A CA 1
ATOM 1294 C C . LYS A 1 164 ? -5.747 9.338 -7.121 1.00 94.75 164 LYS A C 1
ATOM 1296 O O . LYS A 1 164 ? -6.809 8.786 -6.861 1.00 94.75 164 LYS A O 1
ATOM 1301 N N . GLU A 1 165 ? -5.558 10.644 -6.968 1.00 87.56 165 GLU A N 1
ATOM 1302 C CA . GLU A 1 165 ? -6.682 11.567 -6.799 1.00 87.56 165 GLU A CA 1
ATOM 1303 C C . GLU A 1 165 ? -7.363 11.730 -8.167 1.00 87.56 165 GLU A C 1
ATOM 1305 O O . GLU A 1 165 ? -6.702 12.087 -9.143 1.00 87.56 165 GLU A O 1
ATOM 1310 N N . GLU A 1 166 ? -8.647 11.376 -8.283 1.00 74.38 166 GLU A N 1
ATOM 1311 C CA . GLU A 1 166 ? -9.421 11.678 -9.495 1.00 74.38 166 GLU A CA 1
ATOM 1312 C C . GLU A 1 166 ? -9.473 13.201 -9.727 1.00 74.38 166 GLU A C 1
ATOM 1314 O O . GLU A 1 166 ? -9.502 13.973 -8.765 1.00 74.38 166 GLU A O 1
ATOM 1319 N N . GLU A 1 167 ? -9.441 13.614 -11.001 1.00 55.62 167 GLU A N 1
ATOM 1320 C CA . GLU A 1 167 ? -9.612 15.016 -11.433 1.00 55.62 167 GLU A CA 1
ATOM 1321 C C . GLU A 1 167 ? -11.087 15.430 -11.463 1.00 55.62 167 GLU A C 1
ATOM 1323 O O . GLU A 1 167 ? -11.917 14.628 -11.954 1.00 55.62 167 GLU A O 1
#

Solvent-accessible surface area (backbone atoms only — not comparable to full-atom values): 9239 Å² total; per-residue (Å²): 139,83,92,77,88,79,90,82,86,72,91,81,78,84,76,67,72,57,53,78,44,78,48,69,47,98,72,33,36,39,38,38,29,46,40,82,36,65,54,24,42,50,48,49,69,23,40,61,50,80,66,44,81,57,88,68,28,38,35,31,72,49,76,47,56,46,97,85,69,46,66,39,35,36,39,40,26,41,32,31,69,86,44,72,58,43,18,34,30,39,38,37,39,26,66,51,101,46,20,50,67,41,58,87,73,45,30,38,41,35,54,36,64,45,85,63,56,12,42,54,62,55,61,44,37,48,76,48,94,48,85,56,47,31,50,48,40,67,38,92,81,66,34,40,40,33,36,32,33,37,44,100,84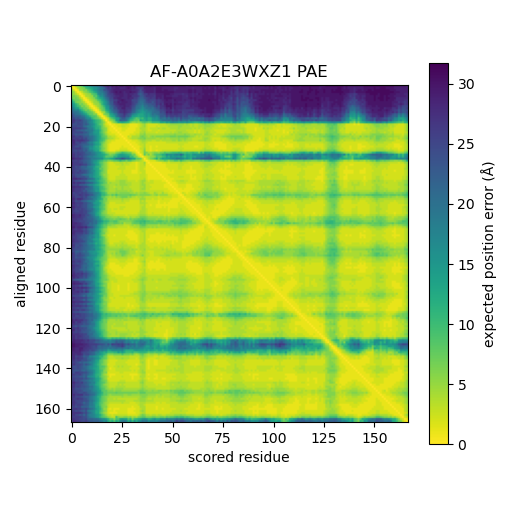,62,47,53,41,28,30,38,41,39,37,43,61,84,134

Secondary structure (DSSP, 8-state):
--------------------EEEE-SS-EEEEEEESSHHHHHHHHHB-SPPEEETTEEEEEEEEE-TT--EEEEEEEEEESS-TT-EEEEEEE--BTTEEEETTTTEEEEEE--TTHHHHHHHTB--B--SSEEEEEE-TTS-EEEEEEE-TTS-EEEEEEEEE---

Foldseek 3Di:
DDDDDDDDDDDDDLPPPQDFDWDADLFKIKTKGFDLDPQLVLLVQFFQADWDDDPQKTKGKDWDADPVRHTQKMKIKIAGNVDRSGIMIMMMGGDDPQKDADNVQRKIKGKDQDLPRFLVSNVRGDFDDDQAKTWSHADPVRQWGWIFGADPVSRTRMTMIIGGDDD

pLDDT: mean 84.61, std 17.62, range [33.41, 98.25]

Radius of gyration: 18.96 Å; Cα contacts (8 Å, |Δi|>4): 369; chains: 1; bounding box: 59×49×55 Å

Sequence (167 aa):
MKILGILVAVLFSLNSFAETIGMFSSQQAVVIIQGQDTDAKNLYDAMKVTPVEDGNRLQKELVHRTMQAEDVFSLLCTSSQLNPDLVSCTLKVFPSSQAIVNTESRWLHVGINDQFDAPSVARDFNHTGDRYRGEVFKSLDEKLYIYKTFDRRGDVASFTIEFKEEE

Mean predicted aligned error: 7.87 Å

Nearest PDB structures (foldseek):
  2gop-assembly1_A  TM=2.116E-01  e=7.369E-02  Pyrococcus furiosus
  4hxg-assembly2_G  TM=2.229E-01  e=9.761E-02  Pyrococcus horikoshii OT3
  3dec-assembly1_A  TM=2.100E-01  e=8.723E-02  Bacteroides thetaiotaomicron VPI-5482
  4hxg-assembly2_K  TM=2.000E-01  e=2.028E-01  Pyrococcus horikoshii OT3
  8avj-assembly1_A  TM=2.277E-01  e=6.264E+00  Rhizobium sp. AAP43